Protein AF-A0A6G1HEN4-F1 (afdb_monomer_lite)

Radius of gyration: 14.82 Å; chains: 1; bounding box: 37×29×34 Å

Foldseek 3Di:
DAFDDDAQDDDFPPQDQVRVQVPPVLQVQFVPADADPPDDWQDKKDFFWFDDPDCVFWPFKDWDNGQHNPVLVVVQVVDPLWDDKKWWWKWDARGQADPVHQAHGTDITIMIITGSDDDHPVRRPHQADHRRPYTIGITTMID

pLDDT: mean 96.09, std 4.99, range [66.94, 98.81]

Organism: NCBI:txid1176131

Sequence (143 aa):
CAPQPSAYGPAVKPDTDAAFVKSATLQKNSINNVPPPGWAKIFSNATASINGDDQTKYLGYFELKGYNASECADYCDDVDGCIAFNMFYERDPVLNPADSCPNPAGSTHIKCSIWGSPVTIDKATNSGQWRHQFHVVIAGSNG

Structure (mmCIF, N/CA/C/O backbone):
data_AF-A0A6G1HEN4-F1
#
_entry.id   AF-A0A6G1HEN4-F1
#
loop_
_atom_site.group_PDB
_atom_site.id
_atom_site.type_symbol
_atom_site.label_atom_id
_atom_site.label_alt_id
_atom_site.label_comp_id
_atom_site.label_asym_id
_atom_site.label_entity_id
_atom_site.label_seq_id
_atom_site.pdbx_PDB_ins_code
_atom_site.Cartn_x
_atom_site.Cartn_y
_atom_site.Cartn_z
_atom_site.occupancy
_atom_site.B_iso_or_equiv
_atom_site.auth_seq_id
_atom_site.auth_comp_id
_atom_site.auth_asym_id
_atom_site.auth_atom_id
_atom_site.pdbx_PDB_model_num
ATOM 1 N N . CYS A 1 1 ? 12.355 -16.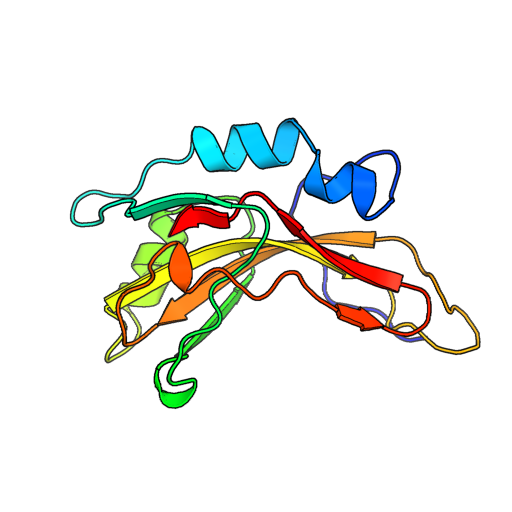456 -15.223 1.00 91.81 1 CYS A N 1
ATOM 2 C CA . CYS A 1 1 ? 11.402 -15.595 -14.489 1.00 91.81 1 CYS A CA 1
ATOM 3 C C . CYS A 1 1 ? 9.982 -16.108 -14.674 1.00 91.81 1 CYS A C 1
ATOM 5 O O . CYS A 1 1 ? 9.730 -16.731 -15.698 1.00 91.81 1 CYS A O 1
ATOM 7 N N . ALA A 1 2 ? 9.078 -15.864 -13.721 1.00 94.44 2 ALA A N 1
ATOM 8 C CA . ALA A 1 2 ? 7.698 -16.371 -13.753 1.00 94.44 2 ALA A CA 1
ATOM 9 C C . ALA A 1 2 ? 6.680 -15.237 -13.536 1.00 94.44 2 ALA A C 1
ATOM 11 O O . ALA A 1 2 ? 6.987 -14.355 -12.741 1.00 94.44 2 ALA A O 1
ATOM 12 N N . PRO A 1 3 ? 5.502 -15.236 -14.184 1.00 95.75 3 PRO A N 1
ATOM 13 C CA . PRO A 1 3 ? 4.493 -14.190 -13.999 1.00 95.75 3 PRO A CA 1
ATOM 14 C C . PRO A 1 3 ? 4.053 -13.998 -12.546 1.00 95.75 3 PRO A C 1
ATOM 16 O O . PRO A 1 3 ? 3.951 -14.965 -11.791 1.00 95.75 3 PRO A O 1
ATOM 19 N N . GLN A 1 4 ? 3.794 -12.745 -12.178 1.00 93.50 4 GLN A N 1
ATOM 20 C CA . GLN A 1 4 ? 3.151 -12.348 -10.925 1.00 93.50 4 GLN A CA 1
ATOM 21 C C . GLN A 1 4 ? 1.650 -12.077 -11.155 1.00 93.50 4 GLN A C 1
ATOM 23 O O . GLN A 1 4 ? 1.238 -11.877 -12.304 1.00 93.50 4 GLN A O 1
ATOM 28 N N . PRO A 1 5 ? 0.812 -12.100 -10.101 1.00 90.44 5 PRO A N 1
ATOM 29 C CA . PRO A 1 5 ? -0.601 -11.748 -10.200 1.00 90.44 5 PRO A CA 1
ATOM 30 C C . PRO A 1 5 ? -0.819 -10.351 -10.790 1.00 90.44 5 PRO A C 1
ATOM 32 O O . PRO A 1 5 ? 0.036 -9.472 -10.701 1.00 90.44 5 PRO A O 1
ATOM 35 N N . SER A 1 6 ? -1.989 -10.142 -11.391 1.00 89.75 6 SER A N 1
ATOM 36 C CA . SER A 1 6 ? -2.354 -8.836 -11.936 1.00 89.75 6 SER A CA 1
ATOM 37 C C . SER A 1 6 ? -2.481 -7.788 -10.834 1.00 89.75 6 SER A C 1
ATOM 39 O O . SER A 1 6 ? -3.061 -8.050 -9.783 1.00 89.75 6 SER A O 1
ATOM 41 N N . ALA A 1 7 ? -1.992 -6.587 -11.126 1.00 93.25 7 ALA A N 1
ATOM 42 C CA . ALA A 1 7 ? -2.118 -5.425 -10.263 1.00 93.25 7 ALA A CA 1
ATOM 43 C C . ALA A 1 7 ? -3.166 -4.456 -10.819 1.00 93.25 7 ALA A C 1
ATOM 45 O O . ALA A 1 7 ? -3.344 -4.358 -12.036 1.00 93.25 7 ALA A O 1
ATOM 46 N N . TYR A 1 8 ? -3.828 -3.717 -9.932 1.00 95.75 8 TYR A N 1
ATOM 47 C CA . TYR A 1 8 ? -4.917 -2.800 -10.290 1.00 95.75 8 TYR A CA 1
ATOM 48 C C . TYR A 1 8 ? -4.574 -1.322 -10.054 1.00 95.75 8 TYR A C 1
ATOM 50 O O . TYR A 1 8 ? -5.367 -0.440 -10.382 1.00 95.75 8 TYR A O 1
ATOM 58 N N . GLY A 1 9 ? -3.400 -1.031 -9.489 1.00 96.44 9 GLY A N 1
ATOM 59 C CA . GLY A 1 9 ? -2.977 0.328 -9.184 1.00 96.44 9 GLY A CA 1
ATOM 60 C C . GLY A 1 9 ? -2.550 1.140 -10.413 1.00 96.44 9 GLY A C 1
ATOM 61 O O . GLY A 1 9 ? -2.237 0.582 -11.469 1.00 96.44 9 GLY A O 1
ATOM 62 N N . PRO A 1 10 ? -2.504 2.481 -10.290 1.00 96.75 10 PRO A N 1
ATOM 63 C CA . PRO A 1 10 ? -2.078 3.354 -11.377 1.00 96.75 10 PRO A CA 1
ATOM 64 C C . PRO A 1 10 ? -0.633 3.073 -11.793 1.00 96.75 10 PRO A C 1
ATOM 66 O O . PRO A 1 10 ? 0.258 3.084 -10.951 1.00 96.75 10 PRO A O 1
ATOM 69 N N . ALA A 1 11 ? -0.375 2.915 -13.092 1.00 95.88 11 ALA A N 1
ATOM 70 C CA . ALA A 1 11 ? 0.993 2.809 -13.589 1.00 95.88 11 ALA A CA 1
ATOM 71 C C . ALA A 1 11 ? 1.787 4.098 -13.304 1.00 95.88 11 ALA A C 1
ATOM 73 O O . ALA A 1 11 ? 1.321 5.204 -13.597 1.00 95.88 11 ALA A O 1
ATOM 74 N N . VAL A 1 12 ? 3.010 3.957 -12.789 1.00 97.88 12 VAL A N 1
ATOM 75 C CA . VAL A 1 12 ? 3.931 5.078 -12.561 1.00 97.88 12 VAL A CA 1
ATOM 76 C C . VAL A 1 12 ? 4.918 5.191 -13.720 1.00 97.88 12 VAL A C 1
ATOM 78 O O . VAL A 1 12 ? 5.447 4.190 -14.200 1.00 97.88 12 VAL A O 1
ATOM 81 N N . LYS A 1 13 ? 5.165 6.423 -14.184 1.00 96.19 13 LYS A N 1
ATOM 82 C CA . LYS A 1 13 ? 6.174 6.726 -15.205 1.00 96.19 13 LYS A CA 1
ATOM 83 C C . LYS A 1 13 ? 7.096 7.859 -14.730 1.00 96.19 13 LYS A C 1
ATOM 85 O O . LYS A 1 13 ? 6.575 8.888 -14.301 1.00 96.19 13 LYS A O 1
ATOM 90 N N . PRO A 1 14 ? 8.430 7.720 -14.854 1.00 97.38 14 PRO A N 1
ATOM 91 C CA . PRO A 1 14 ? 9.147 6.522 -15.310 1.00 97.38 14 PRO A CA 1
ATOM 92 C C . PRO A 1 14 ? 8.990 5.345 -14.329 1.00 97.38 14 PRO A C 1
ATOM 94 O O . PRO A 1 14 ? 8.708 5.557 -13.155 1.00 97.38 14 PRO A O 1
ATOM 97 N N . ASP A 1 15 ? 9.137 4.112 -14.818 1.00 97.19 15 ASP A N 1
ATOM 98 C CA . ASP A 1 15 ? 9.054 2.901 -13.989 1.00 97.19 15 ASP A CA 1
ATOM 99 C C . ASP A 1 15 ? 10.361 2.700 -13.208 1.00 97.19 15 ASP A C 1
ATOM 101 O O . ASP A 1 15 ? 11.231 1.911 -13.576 1.00 97.19 15 ASP A O 1
ATOM 105 N N . THR A 1 16 ? 10.521 3.489 -12.149 1.00 98.31 16 THR A N 1
ATOM 106 C CA . THR A 1 16 ? 11.627 3.393 -11.197 1.00 98.31 16 THR A CA 1
ATOM 107 C C . THR A 1 16 ? 11.093 3.457 -9.775 1.00 98.31 16 THR A C 1
ATOM 109 O O . THR A 1 16 ? 10.025 4.013 -9.511 1.00 98.31 16 THR A O 1
ATOM 112 N N . ASP A 1 17 ? 11.861 2.918 -8.838 1.00 97.81 17 ASP A N 1
ATOM 113 C CA . ASP A 1 17 ? 11.590 3.007 -7.406 1.00 97.81 17 ASP A CA 1
ATOM 114 C C . ASP A 1 17 ? 11.478 4.465 -6.924 1.00 97.81 17 ASP A C 1
ATOM 116 O O . ASP A 1 17 ? 10.510 4.840 -6.260 1.00 97.81 17 ASP A O 1
ATOM 120 N N . ALA A 1 18 ? 12.404 5.329 -7.342 1.00 98.06 18 ALA A N 1
ATOM 121 C CA . ALA A 1 18 ? 12.410 6.740 -6.973 1.00 98.06 18 ALA A CA 1
ATOM 122 C C . ALA A 1 18 ? 11.184 7.503 -7.504 1.00 98.06 18 ALA A C 1
ATOM 124 O O . ALA A 1 18 ? 10.652 8.373 -6.809 1.00 98.06 18 ALA A O 1
ATOM 125 N N . ALA A 1 19 ? 10.730 7.197 -8.724 1.00 98.50 19 ALA A N 1
ATOM 126 C CA . ALA A 1 19 ? 9.522 7.795 -9.286 1.00 98.50 19 ALA A CA 1
ATOM 127 C C . ALA A 1 19 ? 8.256 7.262 -8.607 1.00 98.50 19 ALA A C 1
ATOM 129 O O . ALA A 1 19 ? 7.316 8.026 -8.392 1.00 98.50 19 ALA A O 1
ATOM 130 N N . PHE A 1 20 ? 8.247 5.985 -8.221 1.00 98.62 20 PHE A N 1
ATOM 131 C CA . PHE A 1 20 ? 7.141 5.364 -7.500 1.00 98.62 20 PHE A CA 1
ATOM 132 C C . PHE A 1 20 ? 6.891 6.031 -6.148 1.00 98.62 20 PHE A C 1
ATOM 134 O O . PHE A 1 20 ? 5.788 6.519 -5.901 1.00 98.62 20 PHE A O 1
ATOM 141 N N . VAL A 1 21 ? 7.930 6.156 -5.316 1.00 98.00 21 VAL A N 1
ATOM 142 C CA . VAL A 1 21 ? 7.841 6.800 -3.991 1.00 98.00 21 VAL A CA 1
ATOM 143 C C . VAL A 1 21 ? 7.393 8.268 -4.095 1.00 98.00 21 VAL A C 1
ATOM 145 O O . VAL A 1 21 ? 6.676 8.777 -3.233 1.00 98.00 21 VAL A O 1
ATOM 148 N N . LYS A 1 22 ? 7.762 8.961 -5.180 1.00 97.94 22 LYS A N 1
ATOM 149 C CA . LYS A 1 22 ? 7.422 10.376 -5.425 1.00 97.94 22 LYS A CA 1
ATOM 150 C C . LYS A 1 22 ? 6.175 10.582 -6.294 1.00 97.94 22 LYS A C 1
ATOM 152 O O . LYS A 1 22 ? 5.913 11.706 -6.719 1.00 97.94 22 LYS A O 1
ATOM 157 N N . SER A 1 23 ? 5.415 9.528 -6.588 1.00 98.56 23 SER A N 1
ATOM 158 C CA . SER A 1 23 ? 4.290 9.613 -7.519 1.00 98.56 23 SER A CA 1
ATOM 159 C C . SER A 1 23 ? 3.168 10.502 -6.977 1.00 98.56 23 SER A C 1
ATOM 161 O O . SER A 1 23 ? 2.468 10.138 -6.032 1.00 98.56 23 SER A O 1
ATOM 163 N N . ALA A 1 24 ? 2.939 11.646 -7.628 1.00 98.25 24 ALA A N 1
ATOM 164 C CA . ALA A 1 24 ? 1.871 12.577 -7.261 1.00 98.25 24 ALA A CA 1
ATOM 165 C C . ALA A 1 24 ? 0.477 11.931 -7.328 1.00 98.25 24 ALA A C 1
ATOM 167 O O . ALA A 1 24 ? -0.391 12.263 -6.525 1.00 98.25 24 ALA A O 1
ATOM 168 N N . THR A 1 25 ? 0.259 10.984 -8.248 1.00 98.31 25 THR A N 1
ATOM 169 C CA . THR A 1 25 ? -1.007 10.243 -8.351 1.00 98.31 25 THR A CA 1
ATOM 170 C C . THR A 1 25 ? -1.238 9.370 -7.122 1.00 98.31 25 THR A C 1
ATOM 172 O O . THR A 1 25 ? -2.315 9.425 -6.531 1.00 98.31 25 THR A O 1
ATOM 175 N N . LEU A 1 26 ? -0.226 8.598 -6.707 1.00 98.56 26 LEU A N 1
ATOM 176 C CA . LEU A 1 26 ? -0.340 7.719 -5.540 1.00 98.56 26 LEU A CA 1
ATOM 177 C C . LEU A 1 26 ? -0.532 8.541 -4.260 1.00 98.56 26 LEU A C 1
ATOM 179 O O . LEU A 1 26 ? -1.429 8.244 -3.473 1.00 98.56 26 LEU A O 1
ATOM 183 N N . GLN A 1 27 ? 0.235 9.627 -4.109 1.00 98.56 27 GLN A N 1
ATOM 184 C CA . GLN A 1 27 ? 0.119 10.542 -2.971 1.00 98.56 27 GLN A CA 1
ATOM 185 C C . GLN A 1 27 ? -1.239 11.252 -2.926 1.00 98.56 27 GLN A C 1
ATOM 187 O O . GLN A 1 27 ? -1.861 11.355 -1.876 1.00 98.56 27 GLN A O 1
ATOM 192 N N . LYS A 1 28 ? -1.751 11.727 -4.065 1.00 98.50 28 LYS A N 1
ATOM 193 C CA . LYS A 1 28 ? -3.068 12.374 -4.117 1.00 98.50 28 LYS A CA 1
ATOM 194 C C . LYS A 1 28 ? -4.181 11.405 -3.721 1.00 98.50 28 LYS A C 1
ATOM 196 O O . LYS A 1 28 ? -5.087 11.796 -2.987 1.00 98.50 28 LYS A O 1
ATOM 201 N N . ASN A 1 29 ? -4.121 10.161 -4.195 1.00 98.19 29 ASN A N 1
ATOM 202 C CA . ASN A 1 29 ? -5.112 9.144 -3.856 1.00 98.19 29 ASN A CA 1
ATOM 203 C C . ASN A 1 29 ? -5.085 8.802 -2.359 1.00 98.19 29 ASN A C 1
ATOM 205 O O . ASN A 1 29 ? -6.148 8.726 -1.749 1.00 98.19 29 ASN A O 1
ATOM 209 N N . SER A 1 30 ? -3.899 8.637 -1.763 1.00 98.12 30 SER A N 1
ATOM 210 C CA . SER A 1 30 ? -3.765 8.330 -0.332 1.00 98.12 30 SER A CA 1
ATOM 211 C C . SER A 1 30 ? -4.228 9.494 0.552 1.00 98.12 30 SER A C 1
ATOM 213 O O . SER A 1 30 ? -5.001 9.284 1.488 1.00 98.12 30 SER A O 1
ATOM 215 N N . ILE A 1 31 ? -3.844 10.732 0.225 1.00 98.50 31 ILE A N 1
ATOM 216 C CA . ILE A 1 31 ? -4.234 11.935 0.978 1.00 98.50 31 ILE A CA 1
ATOM 217 C C . ILE A 1 31 ? -5.755 12.133 0.951 1.00 98.50 31 ILE A C 1
ATOM 219 O O . ILE A 1 31 ? -6.364 12.358 1.998 1.00 98.50 31 ILE A O 1
ATOM 223 N N . ASN A 1 32 ? -6.370 12.022 -0.231 1.00 97.88 32 ASN A N 1
ATOM 224 C CA . ASN A 1 32 ? -7.798 12.300 -0.422 1.00 97.88 32 ASN A CA 1
ATOM 225 C C . ASN A 1 32 ? -8.722 11.154 0.006 1.00 97.88 32 ASN A C 1
ATOM 227 O O . ASN A 1 32 ? -9.931 11.357 0.089 1.00 97.88 32 ASN A O 1
ATOM 231 N N . ASN A 1 33 ? -8.193 9.953 0.234 1.00 97.62 33 ASN A N 1
ATOM 232 C CA . ASN A 1 33 ? -8.981 8.828 0.716 1.00 97.62 33 ASN A CA 1
ATOM 233 C C . ASN A 1 33 ? -9.498 9.115 2.136 1.00 97.62 33 ASN A C 1
ATOM 235 O O . ASN A 1 33 ? -8.761 9.629 2.972 1.00 97.62 33 ASN A O 1
ATOM 239 N N . VAL A 1 34 ? -10.761 8.812 2.418 1.00 96.38 34 VAL A N 1
ATOM 240 C CA . VAL A 1 34 ? -11.404 9.090 3.711 1.00 96.38 34 VAL A CA 1
ATOM 241 C C . VAL A 1 34 ? -11.849 7.756 4.316 1.00 96.38 34 VAL A C 1
ATOM 243 O O . VAL A 1 34 ? -12.411 6.945 3.577 1.00 96.38 34 VAL A O 1
ATOM 246 N N . PRO A 1 35 ? -11.592 7.501 5.614 1.00 95.88 35 PRO A N 1
ATOM 247 C CA . PRO A 1 35 ? -12.073 6.286 6.264 1.00 95.88 35 PRO A CA 1
ATOM 248 C C . PRO A 1 35 ? -13.612 6.268 6.337 1.00 95.88 35 PRO A C 1
ATOM 250 O O . PRO A 1 35 ? -14.236 7.334 6.383 1.00 95.88 35 PRO A O 1
ATOM 253 N N . PRO A 1 36 ? -14.244 5.081 6.357 1.00 97.31 36 PRO A N 1
ATOM 254 C CA . PRO A 1 36 ? -15.683 4.973 6.583 1.00 97.31 36 PRO A CA 1
ATOM 255 C C . PRO A 1 36 ? -16.075 5.424 8.005 1.00 97.31 36 PRO A C 1
ATOM 257 O O . PRO A 1 36 ? -15.223 5.512 8.892 1.00 97.31 36 PRO A O 1
ATOM 260 N N . PRO A 1 37 ? -17.369 5.697 8.263 1.00 97.19 37 PRO A N 1
ATOM 261 C CA . PRO A 1 37 ? -17.859 5.949 9.617 1.00 97.19 37 PRO A CA 1
ATOM 262 C C . PRO A 1 37 ? -17.453 4.835 10.593 1.00 97.19 37 PRO A C 1
ATOM 264 O O . PRO A 1 37 ? -17.506 3.661 10.248 1.00 97.19 37 PRO A O 1
ATOM 267 N N . GLY A 1 38 ? -17.060 5.204 11.815 1.00 96.44 38 GLY A N 1
ATOM 268 C CA . GLY A 1 38 ? -16.569 4.258 12.830 1.00 96.44 38 GLY A CA 1
ATOM 269 C C . GLY A 1 38 ? -15.060 4.001 12.776 1.00 96.44 38 GLY A C 1
ATOM 270 O O . GLY A 1 38 ? -14.490 3.566 13.771 1.00 96.44 38 GLY A O 1
ATOM 271 N N . TRP A 1 39 ? -14.403 4.372 11.676 1.00 97.69 39 TRP A N 1
ATOM 272 C CA . TRP A 1 39 ? -12.961 4.254 11.492 1.00 97.69 39 TRP A CA 1
ATOM 273 C C . TRP A 1 39 ? -12.275 5.623 11.536 1.00 97.69 39 TRP A C 1
ATOM 275 O O . TRP A 1 39 ? -12.826 6.639 11.107 1.00 97.69 39 TRP A O 1
ATOM 285 N N . ALA A 1 40 ? -11.044 5.658 12.046 1.00 97.31 40 ALA A N 1
ATOM 286 C CA . ALA A 1 40 ? -10.226 6.863 12.110 1.00 97.31 40 ALA A CA 1
ATOM 287 C C . ALA A 1 40 ? -8.926 6.657 11.335 1.00 97.31 40 ALA A C 1
ATOM 289 O O . ALA A 1 40 ? -8.305 5.606 11.431 1.00 97.31 40 ALA A O 1
ATOM 290 N N . LYS A 1 41 ? -8.504 7.687 10.597 1.00 97.56 41 LYS A N 1
ATOM 291 C CA . LYS A 1 41 ? -7.191 7.713 9.953 1.00 97.56 41 LYS A CA 1
ATOM 292 C C . LYS A 1 41 ? -6.161 8.226 10.960 1.00 97.56 41 LYS A C 1
ATOM 294 O O . LYS A 1 41 ? -6.250 9.380 11.379 1.00 97.56 41 LYS A O 1
ATOM 299 N N . ILE A 1 42 ? -5.205 7.386 11.332 1.00 97.69 42 ILE A N 1
ATOM 300 C CA . ILE A 1 42 ? -4.126 7.677 12.281 1.00 97.69 42 ILE A CA 1
ATOM 301 C C . ILE A 1 42 ? -2.947 8.356 11.584 1.00 97.69 42 ILE A C 1
ATOM 303 O O . ILE A 1 42 ? -2.334 9.268 12.140 1.00 97.69 42 ILE A O 1
ATOM 307 N N . PHE A 1 43 ? -2.639 7.961 10.352 1.00 98.25 43 PHE A N 1
ATOM 308 C CA . PHE A 1 43 ? -1.630 8.617 9.528 1.00 98.25 43 PHE A CA 1
ATOM 309 C C . PHE A 1 43 ? -1.974 8.530 8.045 1.00 98.25 43 PHE A C 1
ATOM 311 O O . PHE A 1 43 ? -2.783 7.718 7.601 1.00 98.25 43 PHE A O 1
ATOM 318 N N . SER A 1 44 ? -1.348 9.395 7.248 1.00 98.31 44 SER A N 1
ATOM 319 C CA . SER A 1 44 ? -1.575 9.403 5.810 1.00 98.31 44 SER A CA 1
ATOM 320 C C . SER A 1 44 ? -0.297 9.611 5.027 1.00 98.31 44 SER A C 1
ATOM 322 O O . SER A 1 44 ? 0.585 10.362 5.442 1.00 98.31 44 SER A O 1
ATOM 324 N N . ASN A 1 45 ? -0.261 8.992 3.851 1.00 98.38 45 ASN A N 1
ATOM 325 C CA . ASN A 1 45 ? 0.751 9.195 2.829 1.00 98.38 45 ASN A CA 1
ATOM 326 C C . ASN A 1 45 ? 2.200 8.940 3.289 1.00 98.38 45 ASN A C 1
ATOM 328 O O . ASN A 1 45 ? 3.127 9.632 2.865 1.00 98.38 45 ASN A O 1
ATOM 332 N N . ALA A 1 46 ? 2.409 7.933 4.135 1.00 98.38 46 ALA A N 1
ATOM 333 C CA . ALA A 1 46 ? 3.746 7.461 4.470 1.00 98.38 46 ALA A CA 1
ATOM 334 C C . ALA A 1 46 ? 4.382 6.693 3.292 1.00 98.38 46 ALA A C 1
ATOM 336 O O . ALA A 1 46 ? 3.696 6.209 2.386 1.00 98.38 46 ALA A O 1
ATOM 337 N N . THR A 1 47 ? 5.710 6.566 3.304 1.00 97.69 47 THR A N 1
ATOM 338 C CA . THR A 1 47 ? 6.499 5.840 2.284 1.00 97.69 47 THR A CA 1
ATOM 339 C C . THR A 1 47 ? 6.907 4.435 2.736 1.00 97.69 47 THR A C 1
ATOM 341 O O . THR A 1 47 ? 7.830 3.844 2.187 1.00 97.69 47 THR A O 1
ATOM 344 N N . ALA A 1 48 ? 6.249 3.920 3.770 1.00 97.69 48 ALA A N 1
ATOM 345 C CA . ALA A 1 48 ? 6.489 2.607 4.343 1.00 97.69 48 ALA A CA 1
ATOM 346 C C . ALA A 1 48 ? 5.166 2.018 4.847 1.00 97.69 48 ALA A C 1
ATOM 348 O O . ALA A 1 48 ? 4.267 2.760 5.259 1.00 97.69 48 ALA A O 1
ATOM 349 N N . SER A 1 49 ? 5.027 0.698 4.782 1.00 97.56 49 SER A N 1
ATOM 350 C CA . SER A 1 49 ? 3.894 -0.031 5.348 1.00 97.56 49 SER A CA 1
ATOM 351 C C . SER A 1 49 ? 4.178 -0.416 6.793 1.00 97.56 49 SER A C 1
ATOM 353 O O . SER A 1 49 ? 5.317 -0.348 7.275 1.00 97.56 49 SER A O 1
ATOM 355 N N . ILE A 1 50 ? 3.119 -0.796 7.501 1.00 96.88 50 ILE A N 1
ATOM 356 C CA . ILE A 1 50 ? 3.231 -1.258 8.877 1.00 96.88 50 ILE A CA 1
ATOM 357 C C . ILE A 1 50 ? 4.072 -2.529 8.932 1.00 96.88 50 ILE A C 1
ATOM 359 O O . ILE A 1 50 ? 3.837 -3.501 8.217 1.00 96.88 50 ILE A O 1
ATOM 363 N N . ASN A 1 51 ? 5.036 -2.503 9.839 1.00 88.06 51 ASN A N 1
ATOM 364 C CA . ASN A 1 51 ? 5.809 -3.641 10.284 1.00 88.06 51 ASN A CA 1
ATOM 365 C C . ASN A 1 51 ? 5.675 -3.672 11.807 1.00 88.06 51 ASN A C 1
ATOM 367 O O . ASN A 1 51 ? 6.434 -3.012 12.513 1.00 88.06 51 ASN A O 1
ATOM 371 N N . GLY A 1 52 ? 4.620 -4.316 12.308 1.00 66.94 52 GLY A N 1
ATOM 372 C CA . GLY A 1 52 ? 4.323 -4.306 13.739 1.00 66.94 52 GLY A CA 1
ATOM 373 C C . GLY A 1 52 ? 5.449 -4.923 14.577 1.00 66.94 52 GLY A C 1
ATOM 374 O O . GLY A 1 52 ? 6.118 -5.858 14.134 1.00 66.94 52 GLY A O 1
ATOM 375 N N . ASP A 1 53 ? 5.611 -4.434 15.810 1.00 68.25 53 ASP A N 1
ATOM 376 C CA . ASP A 1 53 ? 6.575 -4.970 16.790 1.00 68.25 53 ASP A CA 1
ATOM 377 C C . ASP A 1 53 ? 6.318 -6.451 17.114 1.00 68.25 53 ASP A C 1
ATOM 379 O O . ASP A 1 53 ? 7.234 -7.207 17.432 1.00 68.25 53 ASP A O 1
ATOM 383 N N . ASP A 1 54 ? 5.053 -6.863 17.002 1.00 72.88 54 ASP A N 1
ATOM 384 C CA . ASP A 1 54 ? 4.593 -8.233 17.159 1.00 72.88 54 ASP A CA 1
ATOM 385 C C . ASP A 1 54 ? 3.920 -8.705 15.864 1.00 72.88 54 ASP A C 1
ATOM 387 O O . ASP A 1 54 ? 2.741 -8.451 15.608 1.00 72.88 54 ASP A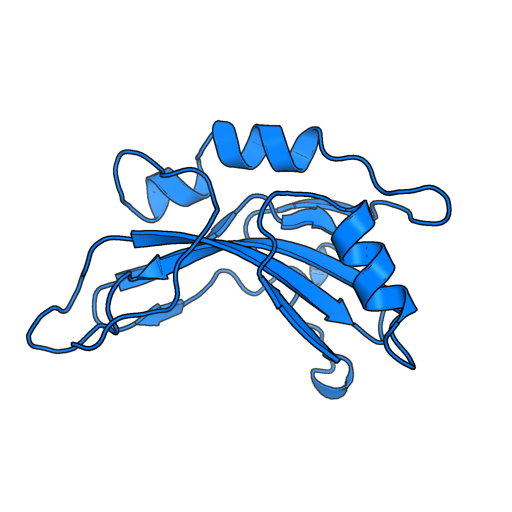 O 1
ATOM 391 N N . GLN A 1 55 ? 4.680 -9.425 15.041 1.00 74.31 55 GLN A N 1
ATOM 392 C CA . GLN A 1 55 ? 4.178 -10.018 13.799 1.00 74.31 55 GLN A CA 1
ATOM 393 C C . GLN A 1 55 ? 3.057 -11.040 14.039 1.00 74.31 55 GLN A C 1
ATOM 395 O O . GLN A 1 55 ? 2.322 -11.347 13.107 1.00 74.31 55 GLN A O 1
ATOM 400 N N . THR A 1 56 ? 2.852 -11.533 15.270 1.00 77.44 56 THR A N 1
ATOM 401 C CA . THR A 1 56 ? 1.695 -12.394 15.581 1.00 77.44 56 THR A CA 1
ATOM 402 C C . THR A 1 56 ? 0.364 -11.646 15.504 1.00 77.44 56 THR A C 1
ATOM 404 O O . THR A 1 56 ? -0.696 -12.269 15.509 1.00 77.44 56 THR A O 1
ATOM 407 N N . LYS A 1 57 ? 0.401 -10.311 15.415 1.00 90.81 57 LYS A N 1
ATOM 408 C CA . LYS A 1 57 ? -0.776 -9.462 15.213 1.00 90.81 57 LYS A CA 1
ATOM 409 C C . LYS A 1 57 ? -1.050 -9.157 13.751 1.00 90.81 57 LYS A C 1
ATOM 411 O O . LYS A 1 57 ? -2.058 -8.519 13.477 1.00 90.81 57 LYS A O 1
ATOM 416 N N . TYR A 1 58 ? -0.203 -9.598 12.828 1.00 94.25 58 TYR A N 1
ATOM 417 C CA . TYR A 1 58 ? -0.510 -9.540 11.409 1.00 94.25 58 TYR A CA 1
ATOM 418 C C . TYR A 1 58 ? -1.530 -10.625 11.060 1.00 94.25 58 TYR A C 1
ATOM 420 O O . TYR A 1 58 ? -1.269 -11.813 11.245 1.00 94.25 58 TYR A O 1
ATOM 428 N N . LEU A 1 59 ? -2.693 -10.216 10.556 1.00 95.62 59 LEU A N 1
ATOM 429 C CA . LEU A 1 59 ? -3.806 -11.120 10.245 1.00 95.62 59 LEU A CA 1
ATOM 430 C C . LEU A 1 59 ? -3.906 -11.435 8.746 1.00 95.62 59 LEU A C 1
ATOM 432 O O . LEU A 1 59 ? -4.773 -12.194 8.322 1.00 95.62 59 LEU A O 1
ATOM 436 N N . GLY A 1 60 ? -2.993 -10.884 7.944 1.00 94.31 60 GLY A N 1
ATOM 437 C CA . GLY A 1 60 ? -2.930 -11.086 6.504 1.00 94.31 60 GLY A CA 1
ATOM 438 C C . GLY A 1 60 ? -3.115 -9.794 5.722 1.00 94.31 60 GLY A C 1
ATOM 439 O O . GLY A 1 60 ? -3.129 -8.689 6.268 1.00 94.31 60 GLY A O 1
ATOM 440 N N . TYR A 1 61 ? -3.237 -9.949 4.410 1.00 94.88 61 TYR A N 1
ATOM 441 C CA . TYR A 1 61 ? -3.506 -8.853 3.496 1.00 94.88 61 TYR A CA 1
ATOM 442 C C . TYR A 1 61 ? -4.387 -9.318 2.351 1.00 94.88 61 TYR A C 1
ATOM 444 O O . TYR A 1 61 ? -4.436 -10.509 2.034 1.00 94.88 61 TYR A O 1
ATOM 452 N N . PHE A 1 62 ? -5.011 -8.355 1.690 1.00 94.44 62 PHE A N 1
ATOM 453 C CA . PHE A 1 62 ? -5.672 -8.572 0.418 1.00 94.44 62 PHE A CA 1
ATOM 454 C C . PHE A 1 62 ? -5.334 -7.464 -0.583 1.00 94.44 62 PHE A C 1
ATOM 456 O O . PHE A 1 62 ? -4.911 -6.364 -0.215 1.00 94.44 62 PHE A O 1
ATOM 463 N N . GLU A 1 63 ? -5.495 -7.791 -1.863 1.00 96.19 63 GLU A N 1
ATOM 464 C CA . GLU A 1 63 ? -5.304 -6.864 -2.976 1.00 96.19 63 GLU A CA 1
ATOM 465 C C . GLU A 1 63 ? -6.616 -6.155 -3.297 1.00 96.19 63 GLU A C 1
ATOM 467 O O . GLU A 1 63 ? -7.614 -6.780 -3.662 1.00 96.19 63 GLU A O 1
ATOM 472 N N . LEU A 1 64 ? -6.585 -4.834 -3.206 1.00 96.94 64 LEU A N 1
ATOM 473 C CA . LEU A 1 64 ? -7.676 -3.957 -3.581 1.00 96.94 64 LEU A CA 1
ATOM 474 C C . LEU A 1 64 ? -7.626 -3.638 -5.078 1.00 96.94 64 LEU A C 1
ATOM 476 O O . LEU A 1 64 ? -6.562 -3.493 -5.686 1.00 96.94 64 LEU A O 1
ATOM 480 N N . LYS A 1 65 ? -8.800 -3.411 -5.674 1.00 96.31 65 LYS A N 1
ATOM 481 C CA . LYS A 1 65 ? -8.902 -2.909 -7.059 1.00 96.31 65 LYS A CA 1
ATOM 482 C C . LYS A 1 65 ? -8.834 -1.385 -7.164 1.00 96.31 65 LYS A C 1
ATOM 484 O O . LYS A 1 65 ? -8.691 -0.844 -8.257 1.00 96.31 65 LYS A O 1
ATOM 489 N N . GLY A 1 66 ? -8.933 -0.694 -6.035 1.00 97.12 66 GLY A N 1
ATOM 490 C CA . GLY A 1 66 ? -8.824 0.753 -5.921 1.00 97.12 66 GLY A CA 1
ATOM 491 C C . GLY A 1 66 ? -8.419 1.144 -4.506 1.00 97.12 66 GLY A C 1
ATOM 492 O O . GLY A 1 66 ? -8.511 0.350 -3.580 1.00 97.12 66 GLY A O 1
ATOM 493 N N . TYR A 1 67 ? -7.968 2.379 -4.313 1.00 98.00 67 TYR A N 1
ATOM 494 C CA . TYR A 1 67 ? -7.569 2.851 -2.987 1.00 98.00 67 TYR A CA 1
ATOM 495 C C . TYR A 1 67 ? -8.813 3.224 -2.159 1.00 98.00 67 TYR A C 1
ATOM 497 O O . TYR A 1 67 ? -9.159 4.399 -2.018 1.00 98.00 67 TYR A O 1
ATOM 505 N N . ASN A 1 68 ? -9.521 2.199 -1.679 1.00 97.69 68 ASN A N 1
ATOM 506 C CA . ASN A 1 68 ? -10.819 2.273 -1.013 1.00 97.69 68 ASN A CA 1
ATOM 507 C C . ASN A 1 68 ? -10.729 1.814 0.452 1.00 97.69 68 ASN A C 1
ATOM 509 O O . ASN A 1 68 ? -10.520 0.635 0.724 1.00 97.69 68 ASN A O 1
ATOM 513 N N . ALA A 1 69 ? -10.905 2.748 1.389 1.00 98.00 69 ALA A N 1
ATOM 514 C CA . ALA A 1 69 ? -10.819 2.441 2.817 1.00 98.00 69 ALA A CA 1
ATOM 515 C C . ALA A 1 69 ? -12.059 1.725 3.348 1.00 98.00 69 ALA A C 1
ATOM 517 O O . ALA A 1 69 ? -11.933 0.966 4.298 1.00 98.00 69 ALA A O 1
ATOM 518 N N . SER A 1 70 ? -13.227 1.924 2.731 1.00 98.19 70 SER A N 1
ATOM 519 C CA . SER A 1 70 ? -14.438 1.191 3.105 1.00 98.19 70 SER A CA 1
ATOM 520 C C . SER A 1 70 ? -14.280 -0.299 2.826 1.00 98.19 70 SER A C 1
ATOM 522 O O . SER A 1 70 ? -14.520 -1.101 3.707 1.00 98.19 70 SER A O 1
ATOM 524 N N . GLU A 1 71 ? -13.751 -0.668 1.658 1.00 98.12 71 GLU A N 1
ATOM 525 C CA . GLU A 1 71 ? -13.522 -2.079 1.303 1.00 98.12 71 GLU A CA 1
ATOM 526 C C . GLU A 1 71 ? -12.487 -2.759 2.219 1.00 98.12 71 GLU A C 1
ATOM 528 O O . GLU A 1 71 ? -12.622 -3.927 2.566 1.00 98.12 71 GLU A O 1
ATOM 533 N N . CYS A 1 72 ? -11.455 -2.022 2.640 1.00 98.25 72 CYS A N 1
ATOM 534 C CA . CYS A 1 72 ? -10.439 -2.510 3.577 1.00 98.25 72 CYS A CA 1
ATOM 535 C C . CYS A 1 72 ? -10.966 -2.631 5.016 1.00 98.25 72 CYS A C 1
ATOM 537 O O . CYS A 1 72 ? -10.625 -3.588 5.711 1.00 98.25 72 CYS A O 1
ATOM 539 N N . ALA A 1 73 ? -11.830 -1.704 5.435 1.00 98.25 73 ALA A N 1
ATOM 540 C CA . ALA A 1 73 ? -12.550 -1.779 6.699 1.00 98.25 73 ALA A CA 1
ATOM 541 C C . ALA A 1 73 ? -13.513 -2.971 6.731 1.00 98.25 73 ALA A C 1
ATOM 543 O O . ALA A 1 73 ? -13.424 -3.764 7.658 1.00 98.25 73 ALA A O 1
ATOM 544 N N . ASP A 1 74 ? -14.341 -3.148 5.694 1.00 98.19 74 ASP A N 1
ATOM 545 C CA . ASP A 1 74 ? -15.292 -4.263 5.594 1.00 98.19 74 ASP A CA 1
ATOM 546 C C . ASP A 1 74 ? -14.560 -5.614 5.709 1.00 98.19 74 ASP A C 1
ATOM 548 O O . ASP A 1 74 ? -14.968 -6.494 6.462 1.00 98.19 74 ASP A O 1
ATOM 552 N N . TYR A 1 75 ? -13.413 -5.758 5.034 1.00 97.75 75 TYR A N 1
ATOM 553 C CA . TYR A 1 75 ? -12.583 -6.960 5.156 1.00 97.75 75 TYR A CA 1
ATOM 554 C C . TYR A 1 75 ? -12.006 -7.161 6.564 1.00 97.75 75 TYR A C 1
ATOM 556 O O . TYR A 1 75 ? -11.873 -8.295 7.013 1.00 97.75 75 TYR A O 1
ATOM 564 N N . CYS A 1 76 ? -11.628 -6.085 7.259 1.00 98.06 76 CYS A N 1
ATOM 565 C CA . CYS A 1 76 ? -11.179 -6.181 8.646 1.00 98.06 76 CYS A CA 1
ATOM 566 C C . CYS A 1 76 ? -12.331 -6.587 9.574 1.00 98.06 76 CYS A C 1
ATOM 568 O O . CYS A 1 76 ? -12.149 -7.479 10.396 1.00 98.06 76 CYS A O 1
ATOM 570 N N . ASP A 1 77 ? -13.514 -5.997 9.408 1.00 97.88 77 ASP A N 1
ATOM 571 C CA . ASP A 1 77 ? -14.699 -6.296 10.219 1.00 97.88 77 ASP A CA 1
ATOM 572 C C . ASP A 1 77 ? -15.153 -7.766 10.073 1.00 97.88 77 ASP A C 1
ATOM 574 O O . ASP A 1 77 ? -15.685 -8.342 11.023 1.00 97.88 77 ASP A O 1
ATOM 578 N N . ASP A 1 78 ? -14.872 -8.400 8.929 1.00 97.44 78 ASP A N 1
ATOM 579 C CA . ASP A 1 78 ? -15.133 -9.823 8.662 1.00 97.44 78 ASP A CA 1
ATOM 580 C C . ASP A 1 78 ? -14.073 -10.787 9.246 1.00 97.44 78 ASP A C 1
ATOM 582 O O . ASP A 1 78 ? -14.240 -12.011 9.179 1.00 97.44 78 ASP A O 1
ATOM 586 N N . VAL A 1 79 ? -12.969 -10.279 9.810 1.00 97.38 79 VAL A N 1
ATOM 587 C CA . VAL A 1 79 ? -11.867 -11.096 10.345 1.00 97.38 79 VAL A CA 1
ATOM 588 C C . VAL A 1 79 ? -11.780 -10.981 11.864 1.00 97.38 79 VAL A C 1
ATOM 590 O O . VAL A 1 79 ? -11.419 -9.942 12.420 1.00 97.38 79 VAL A O 1
ATOM 593 N N . ASP A 1 80 ? -12.014 -12.105 12.546 1.00 96.94 80 ASP A N 1
ATOM 594 C CA . ASP A 1 80 ? -11.928 -12.201 14.004 1.00 96.94 80 ASP A CA 1
ATOM 595 C C . ASP A 1 80 ? -10.603 -11.646 14.551 1.00 96.94 80 ASP A C 1
ATOM 597 O O . ASP A 1 80 ? -9.503 -12.091 14.208 1.00 96.94 80 ASP A O 1
ATOM 601 N N . GLY A 1 81 ? -10.719 -10.683 15.467 1.00 95.75 81 GLY A N 1
ATOM 602 C CA . GLY A 1 81 ? -9.580 -10.057 16.133 1.00 95.75 81 GLY A CA 1
ATOM 603 C C . GLY A 1 81 ? -8.903 -8.943 15.337 1.00 95.75 81 GLY A C 1
ATOM 604 O O . GLY A 1 81 ? -7.931 -8.379 15.842 1.00 95.75 81 GLY A O 1
ATOM 605 N N . CYS A 1 82 ? -9.392 -8.593 14.146 1.00 97.50 82 CYS A N 1
ATOM 606 C CA . CYS A 1 82 ? -8.932 -7.410 13.434 1.00 97.50 82 CYS A CA 1
ATOM 607 C C . CYS A 1 82 ? -9.442 -6.131 14.106 1.00 97.50 82 CYS A C 1
ATOM 609 O O . CYS A 1 82 ? -10.613 -6.019 14.458 1.00 97.50 82 CYS A O 1
ATOM 611 N N . ILE A 1 83 ? -8.542 -5.168 14.315 1.00 96.44 83 ILE A N 1
ATOM 612 C CA . ILE A 1 83 ? -8.875 -3.874 14.936 1.00 96.44 83 ILE A CA 1
ATOM 613 C C . ILE A 1 83 ? -8.283 -2.675 14.190 1.00 96.44 83 ILE A C 1
ATOM 615 O O . ILE A 1 83 ? -8.532 -1.530 14.561 1.00 96.44 83 ILE A O 1
ATOM 619 N N . ALA A 1 84 ? -7.426 -2.926 13.202 1.00 97.31 84 ALA A N 1
ATOM 620 C CA . ALA A 1 84 ? -6.727 -1.904 12.445 1.00 97.31 84 ALA A CA 1
ATOM 621 C C . ALA A 1 84 ? -6.318 -2.443 11.072 1.00 97.31 84 ALA A C 1
ATOM 623 O O . ALA A 1 84 ? -6.099 -3.644 10.903 1.00 97.31 84 ALA A O 1
ATOM 624 N N . PHE A 1 85 ? -6.134 -1.550 10.106 1.00 97.81 85 PHE A N 1
ATOM 625 C CA . PHE A 1 85 ? -5.603 -1.903 8.796 1.00 97.81 85 PHE A CA 1
ATOM 626 C C . PHE A 1 85 ? -4.608 -0.859 8.299 1.00 97.81 85 PHE A C 1
ATOM 628 O O . PHE A 1 85 ? -4.620 0.290 8.726 1.00 97.81 85 PHE A O 1
ATOM 635 N N . ASN A 1 86 ? -3.748 -1.252 7.366 1.00 98.25 86 ASN A N 1
ATOM 636 C CA . ASN A 1 86 ? -2.851 -0.359 6.656 1.00 98.25 86 ASN A CA 1
ATOM 637 C C . ASN A 1 86 ? -3.022 -0.546 5.149 1.00 98.25 86 ASN A C 1
ATOM 639 O O . ASN A 1 86 ? -2.805 -1.626 4.601 1.00 98.25 86 ASN A O 1
ATOM 643 N N . MET A 1 87 ? -3.405 0.536 4.481 1.00 98.56 87 MET A N 1
ATOM 644 C CA . MET A 1 87 ? -3.536 0.596 3.033 1.00 98.56 87 MET A CA 1
ATOM 645 C C . MET A 1 87 ? -2.309 1.239 2.418 1.00 98.56 87 MET A C 1
ATOM 647 O O . MET A 1 87 ? -1.927 2.333 2.821 1.00 98.56 87 MET A O 1
ATOM 651 N N . PHE A 1 88 ? -1.716 0.626 1.404 1.00 98.75 88 PHE A N 1
ATOM 652 C CA . PHE A 1 88 ? -0.532 1.181 0.756 1.00 98.75 88 PHE A CA 1
ATOM 653 C C . PHE A 1 88 ? -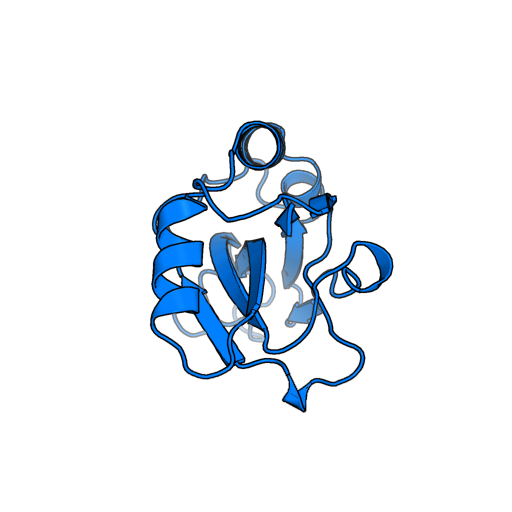0.400 0.713 -0.688 1.00 98.75 88 PHE A C 1
ATOM 655 O O . PHE A 1 88 ? -0.939 -0.320 -1.087 1.00 98.75 88 PHE A O 1
ATOM 662 N N . TYR A 1 89 ? 0.337 1.488 -1.478 1.00 98.81 89 TYR A N 1
ATOM 663 C CA . TYR A 1 89 ? 0.787 1.046 -2.786 1.00 98.81 89 TYR A CA 1
ATOM 664 C C . TYR A 1 89 ? 2.134 0.348 -2.661 1.00 98.81 89 TYR A C 1
ATOM 666 O O . TYR A 1 89 ? 3.038 0.870 -2.007 1.00 98.81 89 TYR A O 1
ATOM 674 N N . GLU A 1 90 ? 2.291 -0.781 -3.341 1.00 98.50 90 GLU A N 1
ATOM 675 C CA . GLU A 1 90 ? 3.564 -1.495 -3.441 1.00 98.50 90 GLU A CA 1
ATOM 676 C C . GLU A 1 90 ? 3.984 -1.606 -4.906 1.00 98.50 90 GLU A C 1
ATOM 678 O O . GLU A 1 90 ? 3.183 -1.960 -5.779 1.00 98.50 90 GLU A O 1
ATOM 683 N N . ARG A 1 91 ? 5.242 -1.262 -5.184 1.00 98.44 91 ARG A N 1
ATOM 684 C CA . ARG A 1 91 ? 5.864 -1.508 -6.481 1.00 98.44 91 ARG A CA 1
ATOM 685 C C . ARG A 1 91 ? 6.341 -2.947 -6.504 1.00 98.44 91 ARG A C 1
ATOM 687 O O . ARG A 1 91 ? 7.372 -3.246 -5.916 1.00 98.44 91 ARG A O 1
ATOM 694 N N . ASP A 1 92 ? 5.644 -3.803 -7.228 1.00 97.56 92 ASP A N 1
ATOM 695 C CA . ASP A 1 92 ? 6.010 -5.211 -7.381 1.00 97.56 92 ASP A CA 1
ATOM 696 C C . ASP A 1 92 ? 6.435 -5.494 -8.827 1.00 97.56 92 ASP A C 1
ATOM 698 O O . ASP A 1 92 ? 6.070 -4.752 -9.736 1.00 97.56 92 ASP A O 1
ATOM 702 N N . PRO A 1 93 ? 7.260 -6.514 -9.086 1.00 97.44 93 PRO A N 1
ATOM 703 C CA . PRO A 1 93 ? 7.667 -6.834 -10.444 1.00 97.44 93 PRO A CA 1
ATOM 704 C C . PRO A 1 93 ? 6.579 -7.646 -11.162 1.00 97.44 93 PRO A C 1
ATOM 706 O O . PRO A 1 93 ? 6.042 -8.589 -10.593 1.00 97.44 93 PRO A O 1
ATOM 709 N N . VAL A 1 94 ? 6.315 -7.391 -12.448 1.00 97.12 94 VAL A N 1
ATOM 710 C CA . VAL A 1 94 ? 5.340 -8.192 -13.232 1.00 97.12 94 VAL A CA 1
ATOM 711 C C . VAL A 1 94 ? 5.800 -9.638 -13.462 1.00 97.12 94 VAL A C 1
ATOM 713 O O . VAL A 1 94 ? 5.001 -10.519 -13.783 1.00 97.12 94 VAL A O 1
ATOM 716 N N . LEU A 1 95 ? 7.099 -9.893 -13.295 1.00 97.56 95 LEU A N 1
ATOM 717 C CA . LEU A 1 95 ? 7.710 -11.217 -13.309 1.00 97.56 95 LEU A CA 1
ATOM 718 C C . LEU A 1 95 ? 8.555 -11.395 -12.046 1.00 97.56 95 LEU A C 1
ATOM 720 O O . LEU A 1 95 ? 9.304 -10.504 -11.685 1.00 97.56 95 LEU A O 1
ATOM 724 N N . ASN A 1 96 ? 8.547 -12.571 -11.429 1.00 96.69 96 ASN A N 1
ATOM 725 C CA . ASN A 1 96 ? 9.527 -12.964 -10.420 1.00 96.69 96 ASN A CA 1
ATOM 726 C C . ASN A 1 96 ? 10.962 -12.746 -10.939 1.00 96.69 96 ASN A C 1
ATOM 728 O O . ASN A 1 96 ? 11.347 -13.461 -11.879 1.00 96.69 96 ASN A O 1
ATOM 732 N N . PRO A 1 97 ? 11.738 -11.810 -10.347 1.00 97.62 97 PRO A N 1
ATOM 733 C CA . PRO A 1 97 ? 13.103 -11.532 -10.776 1.00 97.62 97 PRO A CA 1
ATOM 734 C C . PRO A 1 97 ? 13.987 -12.776 -10.653 1.00 97.62 97 PRO A C 1
ATOM 736 O O . PRO A 1 97 ? 13.888 -13.530 -9.685 1.00 97.62 97 PRO A O 1
ATOM 739 N N . ALA A 1 98 ? 14.837 -13.002 -11.650 1.00 97.06 98 ALA A N 1
ATOM 740 C CA . ALA A 1 98 ? 15.802 -14.102 -11.712 1.00 97.06 98 ALA A CA 1
ATOM 741 C C . ALA A 1 98 ? 16.973 -13.691 -12.616 1.00 97.06 98 ALA A C 1
ATOM 743 O O . ALA A 1 98 ? 16.880 -12.670 -13.287 1.00 97.06 98 ALA A O 1
ATOM 744 N N . ASP A 1 99 ? 18.033 -14.493 -12.721 1.00 97.25 99 ASP A N 1
ATOM 745 C CA . ASP A 1 99 ? 19.208 -14.135 -13.541 1.00 97.25 99 ASP A CA 1
ATOM 746 C C . ASP A 1 99 ? 18.867 -13.823 -15.008 1.00 97.25 99 ASP A C 1
ATOM 748 O O . ASP A 1 99 ? 19.468 -12.946 -15.619 1.00 97.25 99 ASP A O 1
ATOM 752 N N . SER A 1 100 ? 17.844 -14.482 -15.563 1.00 96.12 100 SER A N 1
ATOM 753 C CA . SER A 1 100 ? 17.362 -14.229 -16.927 1.00 96.12 100 SER A CA 1
ATOM 754 C C . SER A 1 100 ? 16.588 -12.910 -17.089 1.00 96.12 100 SER A C 1
ATOM 756 O O . SER A 1 100 ? 16.347 -12.481 -18.212 1.00 96.12 100 SER A O 1
ATOM 758 N N . CYS A 1 101 ? 16.099 -12.318 -15.995 1.00 96.50 101 CYS A N 1
ATOM 759 C CA . CYS A 1 101 ? 15.442 -11.009 -15.964 1.00 96.50 101 CYS A CA 1
ATOM 760 C C . CYS A 1 101 ? 15.623 -10.378 -14.563 1.00 96.50 101 CYS A C 1
ATOM 762 O O . CYS A 1 101 ? 14.755 -10.473 -13.691 1.00 96.50 101 CYS A O 1
ATOM 764 N N . PRO A 1 102 ? 16.792 -9.783 -14.287 1.00 97.19 102 PRO A N 1
ATOM 765 C CA . PRO A 1 102 ? 17.129 -9.366 -12.929 1.00 97.19 102 PRO A CA 1
ATOM 766 C C . PRO A 1 102 ? 16.340 -8.125 -12.482 1.00 97.19 102 PRO A C 1
ATOM 768 O O . PRO A 1 102 ? 16.125 -7.941 -11.287 1.00 97.19 102 PRO A O 1
ATOM 771 N N . ASN A 1 103 ? 15.870 -7.306 -13.431 1.00 97.44 103 ASN A N 1
ATOM 772 C CA . ASN A 1 103 ? 15.042 -6.122 -13.193 1.00 97.44 103 ASN A CA 1
ATOM 773 C C . ASN A 1 103 ? 13.883 -6.044 -14.217 1.00 97.44 103 ASN A C 1
ATOM 775 O O . ASN A 1 103 ? 13.995 -5.340 -15.223 1.00 97.44 103 ASN A O 1
ATOM 779 N N . PRO A 1 104 ? 12.807 -6.829 -14.039 1.00 97.44 104 PRO A N 1
ATOM 780 C CA . PRO A 1 104 ? 11.626 -6.775 -14.903 1.00 97.44 104 PRO A CA 1
ATOM 781 C C . PRO A 1 104 ? 10.827 -5.475 -14.695 1.00 97.44 104 PRO A C 1
ATOM 783 O O . PRO A 1 104 ? 11.083 -4.717 -13.763 1.00 97.44 104 PRO A O 1
ATOM 786 N N . ALA A 1 105 ? 9.832 -5.228 -15.554 1.00 97.38 105 ALA A N 1
ATOM 787 C CA . ALA A 1 105 ? 8.928 -4.088 -15.394 1.00 97.38 105 ALA A CA 1
ATOM 788 C C . ALA A 1 105 ? 8.145 -4.160 -14.070 1.00 97.38 105 ALA A C 1
ATOM 790 O O . ALA A 1 105 ? 7.831 -5.249 -13.581 1.00 97.38 105 ALA A O 1
ATOM 791 N N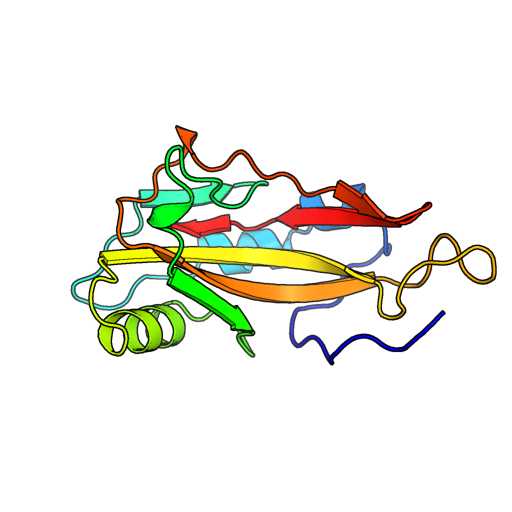 . GLY A 1 106 ? 7.827 -3.003 -13.503 1.00 97.56 106 GLY A N 1
ATOM 792 C CA . GLY A 1 106 ? 7.033 -2.860 -12.293 1.00 97.56 106 GLY A CA 1
ATOM 793 C C . GLY A 1 106 ? 5.529 -2.778 -12.559 1.00 97.56 106 GLY A C 1
ATOM 794 O O . GLY A 1 106 ? 5.067 -2.298 -13.595 1.00 97.56 106 GLY A O 1
ATOM 795 N N . SER A 1 107 ? 4.761 -3.212 -11.571 1.00 97.81 107 SER A N 1
ATOM 796 C CA . SER A 1 107 ? 3.325 -3.031 -11.411 1.00 97.81 107 SER A CA 1
ATOM 797 C C . SER A 1 107 ? 3.032 -2.355 -10.073 1.00 97.81 107 SER A C 1
ATOM 799 O O . SER A 1 107 ? 3.849 -2.350 -9.155 1.00 97.81 107 SER A O 1
ATOM 801 N N . THR A 1 108 ? 1.859 -1.731 -9.976 1.00 98.56 108 THR A N 1
ATOM 802 C CA . THR A 1 108 ? 1.412 -1.038 -8.761 1.00 98.56 108 THR A CA 1
ATOM 803 C C . THR A 1 108 ? 0.310 -1.851 -8.107 1.00 98.56 108 THR A C 1
ATOM 805 O O . THR A 1 108 ? -0.801 -1.922 -8.630 1.00 98.56 108 THR A O 1
ATOM 808 N N . HIS A 1 109 ? 0.623 -2.459 -6.974 1.00 98.31 109 HIS A N 1
ATOM 809 C CA . HIS A 1 109 ? -0.321 -3.195 -6.143 1.00 98.31 109 HIS A CA 1
ATOM 810 C C . HIS A 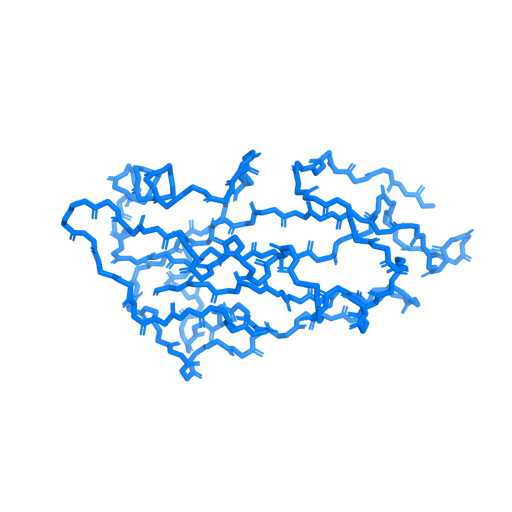1 109 ? -0.956 -2.253 -5.127 1.00 98.31 109 HIS A C 1
ATOM 812 O O . HIS A 1 109 ? -0.339 -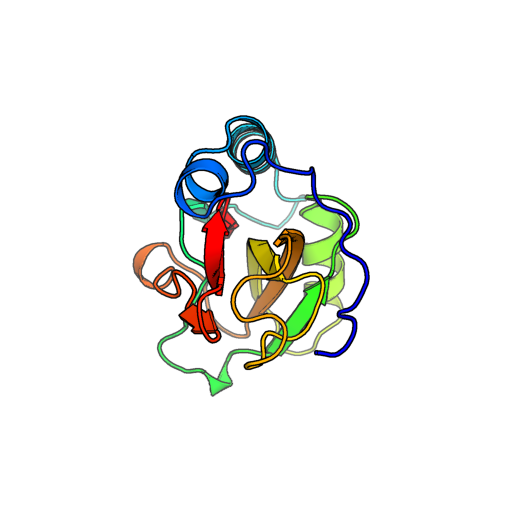1.255 -4.749 1.00 98.31 109 HIS A O 1
ATOM 818 N N . ILE A 1 110 ? -2.190 -2.539 -4.716 1.00 98.56 110 ILE A N 1
ATOM 819 C CA . ILE A 1 110 ? -2.890 -1.772 -3.683 1.00 98.56 110 ILE A CA 1
ATOM 820 C C . ILE A 1 110 ? -3.205 -2.758 -2.574 1.00 98.56 110 ILE A C 1
ATOM 822 O O . ILE A 1 110 ? -4.159 -3.524 -2.668 1.00 98.56 110 ILE A O 1
ATOM 826 N N . LYS A 1 111 ? -2.392 -2.754 -1.527 1.00 98.06 111 LYS A N 1
ATOM 827 C CA . LYS A 1 111 ? -2.514 -3.724 -0.446 1.00 98.06 111 LYS A CA 1
ATOM 828 C C . LYS A 1 111 ? -3.304 -3.120 0.700 1.00 98.06 111 LYS A C 1
ATOM 830 O O . LYS A 1 111 ? -3.082 -1.968 1.067 1.00 98.06 111 LYS A O 1
ATOM 835 N N . CYS A 1 112 ? -4.199 -3.917 1.263 1.00 98.06 112 CYS A N 1
ATOM 836 C CA . CYS A 1 112 ? -4.791 -3.698 2.572 1.00 98.06 112 CYS A CA 1
ATOM 837 C C . CYS A 1 112 ? -4.271 -4.796 3.498 1.00 98.06 112 CYS A C 1
ATOM 839 O O . CYS A 1 112 ? -4.674 -5.952 3.369 1.00 98.06 112 CYS A O 1
ATOM 841 N N . SER A 1 113 ? -3.339 -4.456 4.386 1.00 97.62 113 SER A N 1
ATOM 842 C CA . SER A 1 113 ? -2.918 -5.346 5.467 1.00 97.62 113 SER A CA 1
ATOM 843 C C . SER A 1 113 ? -3.791 -5.123 6.693 1.00 97.62 113 SER A C 1
ATOM 845 O O . SER A 1 113 ? -4.108 -3.984 7.022 1.00 97.62 113 SER A O 1
ATOM 847 N N . ILE A 1 114 ? -4.156 -6.195 7.386 1.00 97.62 114 ILE A N 1
ATOM 848 C CA . ILE A 1 114 ? -5.016 -6.145 8.570 1.00 97.62 114 ILE A CA 1
ATOM 849 C C . ILE A 1 114 ? -4.285 -6.629 9.819 1.00 97.62 114 ILE A C 1
ATOM 851 O O . ILE A 1 114 ? -3.409 -7.498 9.759 1.00 97.62 114 ILE A O 1
ATOM 855 N N . TRP A 1 115 ? -4.638 -6.039 10.957 1.00 97.38 115 TRP A N 1
ATOM 856 C CA . TRP A 1 115 ? -3.872 -6.148 12.189 1.00 97.38 115 TRP A CA 1
ATOM 857 C C . TRP A 1 115 ? -4.775 -6.295 13.414 1.00 97.38 115 TRP A C 1
ATOM 859 O O . TRP A 1 115 ? -5.722 -5.536 13.616 1.00 97.38 115 TRP A O 1
ATOM 869 N N . GLY A 1 116 ? -4.404 -7.217 14.300 1.00 96.38 116 GLY A N 1
ATOM 870 C CA . GLY A 1 116 ? -4.954 -7.356 15.652 1.00 96.38 116 GLY A CA 1
ATOM 871 C C . GLY A 1 116 ? -4.258 -6.465 16.683 1.00 96.38 116 GLY A C 1
ATOM 872 O O . GLY A 1 116 ? -4.211 -6.785 17.870 1.00 96.38 116 GLY A O 1
ATOM 873 N N . SER A 1 117 ? -3.636 -5.375 16.230 1.00 94.06 117 SER A N 1
ATOM 874 C CA . SER A 1 117 ? -2.997 -4.361 17.069 1.00 94.06 117 SER A CA 1
ATOM 875 C C . SER A 1 117 ? -3.105 -2.987 16.406 1.00 94.06 117 SER A C 1
ATOM 877 O O . SER A 1 117 ? -3.225 -2.933 15.182 1.00 94.06 117 SER A O 1
ATOM 879 N N . PRO A 1 118 ? -3.023 -1.880 17.165 1.00 92.81 118 PRO A N 1
ATOM 880 C CA . PRO A 1 118 ? -3.070 -0.548 16.578 1.00 92.81 118 PRO A CA 1
ATOM 881 C C . PRO A 1 118 ? -1.912 -0.308 15.604 1.00 92.81 118 PRO A C 1
ATOM 883 O O . PRO A 1 118 ? -0.746 -0.585 15.926 1.00 92.81 118 PRO A O 1
ATOM 886 N N . VAL A 1 119 ? -2.249 0.267 14.450 1.00 94.56 119 VAL A N 1
ATOM 887 C CA . VAL A 1 119 ? -1.296 0.777 13.464 1.00 94.56 119 VAL A CA 1
ATOM 888 C C . VAL A 1 119 ? -0.969 2.232 13.787 1.00 94.56 119 VAL A C 1
ATOM 890 O O . VAL A 1 119 ? -1.852 3.048 14.041 1.00 94.56 119 VAL A O 1
ATOM 893 N N . THR A 1 120 ? 0.314 2.562 13.820 1.00 95.06 120 THR A N 1
ATOM 894 C CA . THR A 1 120 ? 0.800 3.907 14.136 1.00 95.06 120 THR A CA 1
ATOM 895 C C . THR A 1 120 ? 1.951 4.255 13.203 1.00 95.06 120 THR A C 1
ATOM 897 O O . THR A 1 120 ? 2.603 3.370 12.646 1.00 95.06 120 THR A O 1
ATOM 900 N N . ILE A 1 121 ? 2.198 5.550 13.002 1.00 95.88 121 ILE A N 1
ATOM 901 C CA . ILE A 1 121 ? 3.203 6.014 12.036 1.00 95.88 121 ILE A CA 1
ATOM 902 C C . ILE A 1 121 ? 4.624 5.544 12.379 1.00 95.88 121 ILE A C 1
ATOM 904 O O . ILE A 1 121 ? 5.408 5.267 11.480 1.00 95.88 121 ILE A O 1
ATOM 908 N N . ASP A 1 122 ? 4.954 5.394 13.660 1.00 94.75 122 ASP A N 1
ATOM 909 C CA . ASP A 1 122 ? 6.241 4.871 14.132 1.00 94.75 122 ASP A CA 1
ATOM 910 C C . ASP A 1 122 ? 6.455 3.392 13.776 1.00 94.75 122 ASP A C 1
ATOM 912 O O . ASP A 1 122 ? 7.596 2.962 13.626 1.00 94.75 122 ASP A O 1
ATOM 916 N N . LYS A 1 123 ? 5.373 2.635 13.549 1.00 94.94 123 LYS A N 1
ATOM 917 C CA . LYS A 1 123 ? 5.423 1.242 13.080 1.00 94.94 123 LYS A CA 1
ATOM 918 C C . LYS A 1 123 ? 5.458 1.121 11.558 1.00 94.94 123 LYS A C 1
ATOM 920 O O . LYS A 1 123 ? 5.672 0.025 11.040 1.00 94.94 123 LYS A O 1
ATOM 925 N N . ALA A 1 124 ? 5.254 2.212 10.820 1.00 96.19 124 ALA A N 1
ATOM 926 C CA . ALA A 1 124 ? 5.360 2.231 9.366 1.00 96.19 124 ALA A CA 1
ATOM 927 C C . ALA A 1 124 ? 6.842 2.247 8.949 1.00 96.19 124 ALA A C 1
ATOM 929 O O . ALA A 1 124 ? 7.389 3.280 8.571 1.00 96.19 124 ALA A O 1
ATOM 930 N N . THR A 1 125 ? 7.515 1.102 9.075 1.00 95.94 125 THR A N 1
ATOM 931 C CA . THR A 1 125 ? 8.970 0.974 8.873 1.00 95.94 125 THR A CA 1
ATOM 932 C C . THR A 1 125 ? 9.350 0.044 7.726 1.00 95.94 125 THR A C 1
ATOM 934 O O . THR A 1 125 ? 10.483 0.105 7.243 1.00 95.94 125 THR A O 1
ATOM 937 N N . ASN A 1 126 ? 8.424 -0.783 7.226 1.00 95.81 126 ASN A N 1
ATOM 938 C CA . ASN A 1 126 ? 8.689 -1.603 6.050 1.00 95.81 126 ASN A CA 1
ATOM 939 C C . ASN A 1 126 ? 8.688 -0.709 4.805 1.00 95.81 126 ASN A C 1
ATOM 941 O O . ASN A 1 126 ? 7.638 -0.306 4.318 1.00 95.81 126 ASN A O 1
ATOM 945 N N . SER A 1 127 ? 9.876 -0.386 4.301 1.00 96.44 127 SER A N 1
ATOM 946 C CA . SER A 1 127 ? 10.052 0.439 3.096 1.00 96.44 127 SER A CA 1
ATOM 947 C C . SER A 1 127 ? 10.199 -0.396 1.815 1.00 96.44 127 SER A C 1
ATOM 949 O O . SER A 1 127 ? 10.482 0.160 0.755 1.00 96.44 127 SER A O 1
ATOM 951 N N . GLY A 1 128 ? 9.997 -1.714 1.906 1.00 96.12 128 GLY A N 1
ATOM 952 C CA . GLY A 1 128 ? 10.225 -2.675 0.834 1.00 96.12 128 GLY A CA 1
ATOM 953 C C . GLY A 1 128 ? 11.608 -3.329 0.897 1.00 96.12 128 GLY A C 1
ATOM 954 O O . GLY A 1 128 ? 12.320 -3.256 1.902 1.00 96.12 128 GLY A O 1
ATOM 955 N N . GLN A 1 129 ? 11.980 -4.013 -0.183 1.00 97.25 129 GLN A N 1
ATOM 956 C CA . GLN A 1 129 ? 13.184 -4.835 -0.253 1.00 97.25 129 GLN A CA 1
ATOM 957 C C . GLN A 1 129 ? 13.691 -4.989 -1.685 1.00 97.25 129 GLN A C 1
ATOM 959 O O . GLN A 1 129 ? 12.949 -4.882 -2.662 1.00 97.25 129 GLN A O 1
ATOM 964 N N . TRP A 1 130 ? 14.965 -5.342 -1.815 1.00 97.81 130 TRP A N 1
ATOM 965 C CA . TRP A 1 130 ? 15.531 -5.747 -3.096 1.00 97.81 130 TRP A CA 1
ATOM 966 C C . TRP A 1 130 ? 15.189 -7.204 -3.413 1.00 97.81 130 TRP A C 1
ATOM 968 O O . TRP A 1 130 ? 15.341 -8.097 -2.580 1.00 97.81 130 TRP A O 1
ATOM 978 N N . ARG A 1 131 ? 14.749 -7.447 -4.649 1.00 96.56 131 ARG A N 1
ATOM 979 C CA . ARG A 1 131 ? 14.528 -8.767 -5.245 1.00 96.56 131 ARG A CA 1
ATOM 980 C C . ARG A 1 131 ? 15.380 -8.849 -6.508 1.00 96.56 131 ARG A C 1
ATOM 982 O O . ARG A 1 131 ? 14.978 -8.364 -7.562 1.00 96.56 131 ARG A O 1
ATOM 989 N N . HIS A 1 132 ? 16.565 -9.449 -6.401 1.00 96.56 132 HIS A N 1
ATOM 990 C CA . HIS A 1 132 ? 17.597 -9.353 -7.444 1.00 96.56 132 HIS A CA 1
ATOM 991 C C . HIS A 1 132 ? 17.956 -7.877 -7.714 1.00 96.56 132 HIS A C 1
ATOM 993 O O . HIS A 1 132 ? 18.315 -7.179 -6.768 1.00 96.56 132 HIS A O 1
ATOM 999 N N . GLN A 1 133 ? 17.825 -7.372 -8.944 1.00 97.94 133 GLN A N 1
ATOM 1000 C CA . GLN A 1 133 ? 18.042 -5.958 -9.288 1.00 97.94 133 GLN A CA 1
ATOM 1001 C C . GLN A 1 133 ? 16.749 -5.126 -9.297 1.00 97.94 133 GLN A C 1
ATOM 1003 O O . GLN A 1 133 ? 16.779 -3.954 -9.670 1.00 97.94 133 GLN A O 1
ATOM 1008 N N . PHE A 1 134 ? 15.614 -5.703 -8.897 1.00 98.44 134 PHE A N 1
ATOM 1009 C CA . PHE A 1 134 ? 14.353 -4.983 -8.761 1.00 98.44 134 PHE A CA 1
ATOM 1010 C C . PHE A 1 134 ? 14.153 -4.512 -7.320 1.00 98.44 134 PHE A C 1
ATOM 1012 O O . PHE A 1 134 ? 14.173 -5.322 -6.392 1.00 98.44 134 PHE A O 1
ATOM 1019 N N . HIS A 1 135 ? 13.896 -3.221 -7.125 1.00 98.50 135 HIS A N 1
ATOM 1020 C CA . HIS A 1 135 ? 13.560 -2.673 -5.812 1.00 98.50 135 HIS A CA 1
ATOM 1021 C C . HIS A 1 135 ? 12.040 -2.616 -5.633 1.00 98.50 135 HIS A C 1
ATOM 1023 O O . HIS A 1 135 ? 11.348 -1.869 -6.338 1.00 98.50 135 HIS A O 1
ATOM 1029 N N . VAL A 1 136 ? 11.534 -3.424 -4.700 1.00 98.50 136 VAL A N 1
ATOM 1030 C CA . VAL A 1 136 ? 10.173 -3.291 -4.177 1.00 98.50 136 VAL A CA 1
ATOM 1031 C C . VAL A 1 136 ? 10.173 -2.116 -3.218 1.00 98.50 136 VAL A C 1
ATOM 1033 O O . VAL A 1 136 ? 11.001 -2.070 -2.314 1.00 98.50 136 VAL A O 1
ATOM 1036 N N . VAL A 1 137 ? 9.260 -1.174 -3.427 1.00 98.62 137 VAL A N 1
ATOM 1037 C CA . VAL A 1 137 ? 9.122 0.032 -2.602 1.00 98.62 137 VAL A CA 1
ATOM 1038 C C . VAL A 1 137 ? 7.662 0.313 -2.307 1.00 98.62 137 VAL A C 1
ATOM 1040 O O . VAL A 1 137 ? 6.775 -0.105 -3.054 1.00 98.62 137 VAL A O 1
ATOM 1043 N N . ILE A 1 138 ? 7.425 1.056 -1.231 1.00 98.69 138 ILE A N 1
ATOM 1044 C CA . ILE A 1 138 ? 6.087 1.389 -0.751 1.00 98.69 138 ILE A CA 1
ATOM 1045 C C . ILE A 1 138 ? 5.831 2.895 -0.869 1.00 98.69 138 ILE A C 1
ATOM 1047 O O . ILE A 1 138 ? 6.723 3.723 -0.688 1.00 98.69 138 ILE A O 1
ATOM 1051 N N . ALA A 1 139 ? 4.594 3.262 -1.198 1.00 98.62 139 ALA A N 1
ATOM 1052 C CA . ALA A 1 139 ? 4.153 4.649 -1.287 1.00 98.62 139 ALA A CA 1
ATOM 1053 C C . ALA A 1 139 ? 2.686 4.800 -0.873 1.00 98.62 139 ALA A C 1
ATOM 1055 O O . ALA A 1 139 ? 1.908 3.848 -0.930 1.00 98.62 139 ALA A O 1
ATOM 1056 N N . GLY A 1 140 ? 2.291 6.020 -0.504 1.00 98.44 140 GLY A N 1
ATOM 1057 C CA . GLY A 1 140 ? 0.896 6.345 -0.216 1.00 98.44 140 GLY A CA 1
ATOM 1058 C C . GLY A 1 140 ? 0.293 5.460 0.872 1.00 98.44 140 GLY A C 1
ATOM 1059 O O . GLY A 1 140 ? -0.814 4.970 0.701 1.00 98.44 140 GLY A O 1
ATOM 1060 N N . SER A 1 141 ? 1.037 5.208 1.945 1.00 98.69 141 SER A N 1
ATOM 1061 C CA . SER A 1 141 ? 0.615 4.357 3.055 1.00 98.69 141 SER A CA 1
ATOM 1062 C C . SER A 1 141 ? -0.260 5.137 4.045 1.00 98.69 141 SER A C 1
ATOM 1064 O O . SER A 1 141 ? 0.153 6.188 4.541 1.00 98.69 141 SER A O 1
ATOM 1066 N N . ASN A 1 142 ? -1.465 4.638 4.312 1.00 98.69 142 ASN A N 1
ATOM 1067 C CA . ASN A 1 142 ? -2.419 5.145 5.298 1.00 98.69 142 ASN A CA 1
ATOM 1068 C C . ASN A 1 142 ? -2.707 4.060 6.339 1.00 98.69 142 ASN A C 1
ATOM 1070 O O . ASN A 1 142 ? -2.794 2.882 5.993 1.00 98.69 142 ASN A O 1
ATOM 1074 N N . GLY A 1 143 ? -2.937 4.460 7.581 1.00 96.94 143 GLY A N 1
ATOM 1075 C CA . GLY A 1 143 ? -3.457 3.609 8.653 1.00 96.94 143 GLY A CA 1
ATOM 1076 C C . GLY A 1 143 ? -4.229 4.443 9.653 1.00 96.94 143 GLY A C 1
ATOM 1077 O O . GLY A 1 143 ? -4.230 5.687 9.496 1.00 96.94 143 GLY A O 1
#

Secondary structure (DSSP, 8-state):
--BPPP--SPPPSS-SHHHHHT-HHHHHHHHH--PPTT------SBSSEE--S-GGGEEEEEE-SS--HHHHHHHHHTSTT--EEEEEEEEEESB--BTTBSSPPEEEEEEEEEESS---GGGEEE-EEEETTEEEEEEEEE-